Protein AF-A0A179FFZ7-F1 (afdb_monomer_lite)

Sequence (151 aa):
MPLPLPRPHRLSSNKPQSLEREDLRVFVRLDAEAPARNHGNYAIRTHMAAKVGIDLQQIPAAFPVISGWTIRTADAATRDLIVERQAEWAADLGAKSVEVSKKWYTYVVSNCPPRLTDLHGNEADYDAAVKHEIACQTRLTPVSIRPSRHD

Foldseek 3Di:
DDDDDDDPDPPPDPDPPDPPDFQQKKDFFADPPFPLLPDDFVVVLVLLCVQLVHDSVQFVTKDADPRGIITGGPDPVSSVSSQVSCVRRSVVRRTPDMDGDDDDDDDDDPPDDPWDADPVRHTDDPVVVVQVVCCVPPVDGDPDDDDDPDD

Organism: Purpureocillium lilacinum (NCBI:txid33203)

Secondary structure (DSSP, 8-state):
-PPPPPPPP---------------EEEEEE-TT-GGGGS-HHHHHHHHHHHHT--GGGS-EEEEETTEEEEE-SSHHHHHHHHHTHHHHTTTTTEEEEEE---------TT--SS-B-TTSPBP-HHHHHHHHHHHHHS---S--------

Structure (mmCIF, N/CA/C/O backbone):
data_AF-A0A179FFZ7-F1
#
_entry.id   AF-A0A179FFZ7-F1
#
loop_
_atom_site.group_PDB
_atom_site.id
_atom_site.type_symbol
_atom_site.label_atom_id
_atom_site.label_alt_id
_atom_site.label_comp_id
_atom_site.label_asym_id
_atom_site.label_entity_id
_atom_site.label_seq_id
_atom_site.pdbx_PDB_ins_code
_atom_site.Cartn_x
_atom_site.Cartn_y
_atom_site.Cartn_z
_atom_site.occupancy
_atom_site.B_iso_or_equiv
_atom_site.auth_seq_id
_atom_site.auth_comp_id
_atom_site.auth_asym_id
_atom_site.auth_atom_id
_atom_site.pdbx_PDB_model_num
ATOM 1 N N . MET A 1 1 ? 52.848 8.822 -24.664 1.00 43.81 1 MET A N 1
ATOM 2 C CA . MET A 1 1 ? 51.613 9.318 -24.021 1.00 43.81 1 MET A CA 1
ATOM 3 C C . MET A 1 1 ? 50.803 8.104 -23.577 1.00 43.81 1 MET A C 1
ATOM 5 O O . MET A 1 1 ? 50.298 7.421 -24.459 1.00 43.81 1 MET A O 1
ATOM 9 N N . PRO A 1 2 ? 50.751 7.742 -22.283 1.00 38.50 2 PRO A N 1
ATOM 10 C CA . PRO A 1 2 ? 49.914 6.635 -21.832 1.00 38.50 2 PRO A CA 1
ATOM 11 C C . PRO A 1 2 ? 48.466 7.103 -21.607 1.00 38.50 2 PRO A C 1
ATOM 13 O O . PRO A 1 2 ? 48.235 8.200 -21.100 1.00 38.50 2 PRO A O 1
ATOM 16 N N . LEU A 1 3 ? 47.502 6.275 -22.019 1.00 49.50 3 LEU A N 1
ATOM 17 C CA . LEU A 1 3 ? 46.059 6.478 -21.838 1.00 49.50 3 LEU A CA 1
ATOM 18 C C . LEU A 1 3 ? 45.677 6.475 -20.342 1.00 49.50 3 LEU A C 1
ATOM 20 O O . LEU A 1 3 ? 46.261 5.703 -19.576 1.00 49.50 3 LEU A O 1
ATOM 24 N N . PRO A 1 4 ? 44.694 7.284 -19.901 1.00 42.78 4 PRO A N 1
ATOM 25 C CA . PRO A 1 4 ? 44.251 7.278 -18.512 1.00 42.78 4 PRO A CA 1
ATOM 26 C C . PRO A 1 4 ? 43.433 6.014 -18.203 1.00 42.78 4 PRO A C 1
ATOM 28 O O . PRO A 1 4 ? 42.529 5.642 -18.948 1.00 42.78 4 PRO A O 1
ATOM 31 N N . LEU A 1 5 ? 43.747 5.363 -17.080 1.00 47.06 5 LEU A N 1
ATOM 32 C CA . LEU A 1 5 ? 43.017 4.199 -16.569 1.00 47.06 5 LEU A CA 1
ATOM 33 C C . LEU A 1 5 ? 41.581 4.579 -16.145 1.00 47.06 5 LEU A C 1
ATOM 35 O O . LEU A 1 5 ? 41.369 5.675 -15.611 1.00 47.06 5 LEU A O 1
ATOM 39 N N . PRO A 1 6 ? 40.590 3.683 -16.320 1.00 45.47 6 PRO A N 1
ATOM 40 C CA . PRO A 1 6 ? 39.221 3.930 -15.883 1.00 45.47 6 PRO A CA 1
ATOM 41 C C . PRO A 1 6 ? 39.140 4.006 -14.352 1.00 45.47 6 PRO A C 1
ATOM 43 O O . PRO A 1 6 ? 39.725 3.200 -13.628 1.00 45.47 6 PRO A O 1
ATOM 46 N N . ARG A 1 7 ? 38.397 5.000 -13.849 1.00 42.41 7 ARG A N 1
ATOM 47 C CA . ARG A 1 7 ? 38.192 5.211 -12.410 1.00 42.41 7 ARG A CA 1
ATOM 48 C C . ARG A 1 7 ? 37.381 4.045 -11.829 1.00 42.41 7 ARG A C 1
ATOM 50 O O . ARG A 1 7 ? 36.308 3.755 -12.369 1.00 42.41 7 ARG A O 1
ATOM 57 N N . PRO A 1 8 ? 37.813 3.420 -10.719 1.00 42.97 8 PRO A N 1
ATOM 58 C CA . PRO A 1 8 ? 37.010 2.399 -10.065 1.00 42.97 8 PRO A CA 1
ATOM 59 C C . PRO A 1 8 ? 35.692 3.031 -9.618 1.00 42.97 8 PRO A C 1
ATOM 61 O O . PRO A 1 8 ? 35.670 4.035 -8.900 1.00 42.97 8 PRO A O 1
ATOM 64 N N . HIS A 1 9 ? 34.585 2.468 -10.097 1.00 48.88 9 HIS A N 1
ATOM 65 C CA . HIS A 1 9 ? 33.256 2.856 -9.656 1.00 48.88 9 HIS A CA 1
ATOM 66 C C . HIS A 1 9 ? 33.162 2.608 -8.153 1.00 48.88 9 HIS A C 1
ATOM 68 O O . HIS A 1 9 ? 33.328 1.488 -7.670 1.00 48.88 9 HIS A O 1
ATOM 74 N N . ARG A 1 10 ? 32.940 3.689 -7.406 1.00 39.47 10 ARG A N 1
ATOM 75 C CA . ARG A 1 10 ? 32.710 3.658 -5.967 1.00 39.47 10 ARG A CA 1
ATOM 76 C C . ARG A 1 10 ? 31.400 2.906 -5.734 1.00 39.47 10 ARG A C 1
ATOM 78 O O . ARG A 1 10 ? 30.335 3.505 -5.825 1.00 39.47 10 ARG A O 1
ATOM 85 N N . LEU A 1 11 ? 31.486 1.602 -5.466 1.00 50.12 11 LEU A N 1
ATOM 86 C CA . LEU A 1 11 ? 30.379 0.804 -4.944 1.00 50.12 11 LEU A CA 1
ATOM 87 C C . LEU A 1 11 ? 29.810 1.548 -3.733 1.00 50.12 11 LEU A C 1
ATOM 89 O O . LEU A 1 11 ? 30.491 1.735 -2.721 1.00 50.12 11 LEU A O 1
ATOM 93 N N . SER A 1 12 ? 28.592 2.059 -3.870 1.00 48.47 12 SER A N 1
ATOM 94 C CA . SER A 1 12 ? 27.880 2.773 -2.819 1.00 48.47 12 SER A CA 1
ATOM 95 C C . SER A 1 12 ? 27.631 1.803 -1.665 1.00 48.47 12 SER A C 1
ATOM 97 O O . SER A 1 12 ? 26.742 0.965 -1.727 1.00 48.47 12 SER A O 1
ATOM 99 N N . SER A 1 13 ? 28.492 1.907 -0.651 1.00 44.03 13 SER A N 1
ATOM 100 C CA . SER A 1 13 ? 28.411 1.380 0.714 1.00 44.03 13 SER A CA 1
ATOM 101 C C . SER A 1 13 ? 27.399 0.255 0.964 1.00 44.03 13 SER A C 1
ATOM 103 O O . SER A 1 13 ? 26.212 0.507 1.185 1.00 44.03 13 SER A O 1
ATOM 105 N N . ASN A 1 14 ? 27.910 -0.967 1.104 1.00 49.47 14 ASN A N 1
ATOM 106 C CA . ASN A 1 14 ? 27.248 -2.004 1.884 1.00 49.47 14 ASN A CA 1
ATOM 107 C C . ASN A 1 14 ? 27.261 -1.552 3.360 1.00 49.47 14 ASN A C 1
ATOM 109 O O . ASN A 1 14 ? 28.245 -1.755 4.071 1.00 49.47 14 ASN A O 1
ATOM 113 N N . LYS A 1 15 ? 26.232 -0.817 3.806 1.00 40.53 15 LYS A N 1
ATOM 114 C CA . LYS A 1 15 ? 26.058 -0.533 5.237 1.00 40.53 15 LYS A CA 1
ATOM 115 C C . LYS A 1 15 ? 25.737 -1.858 5.935 1.00 40.53 15 LYS A C 1
ATOM 117 O O . LYS A 1 15 ? 24.904 -2.598 5.411 1.00 40.53 15 LYS A O 1
ATOM 122 N N . PRO A 1 16 ? 26.350 -2.157 7.095 1.00 42.16 16 PRO A N 1
ATOM 123 C CA . PRO A 1 16 ? 26.023 -3.359 7.849 1.00 42.16 16 PRO A CA 1
ATOM 124 C C . PRO A 1 16 ? 24.518 -3.375 8.119 1.00 42.16 16 PRO A C 1
ATOM 126 O O . PRO A 1 16 ? 23.964 -2.380 8.595 1.00 42.16 16 PRO A O 1
ATOM 129 N N . GLN A 1 17 ? 23.865 -4.480 7.749 1.00 47.81 17 GLN A N 1
ATOM 130 C CA . GLN A 1 17 ? 22.453 -4.735 8.007 1.00 47.81 17 GLN A CA 1
ATOM 131 C C . GLN A 1 17 ? 22.237 -4.670 9.520 1.00 47.81 17 GLN A C 1
ATOM 133 O O . GLN A 1 17 ? 22.477 -5.635 10.242 1.00 47.81 17 GLN A O 1
ATOM 138 N N . SER A 1 18 ? 21.819 -3.510 10.027 1.00 46.16 18 SER A N 1
ATOM 139 C CA . SER A 1 18 ? 21.218 -3.437 11.353 1.00 46.16 18 SER A CA 1
ATOM 140 C C . SER A 1 18 ? 20.062 -4.429 11.344 1.00 46.16 18 SER A C 1
ATOM 142 O O . SER A 1 18 ? 19.260 -4.320 10.413 1.00 46.16 18 SER A O 1
ATOM 144 N N . LEU A 1 19 ? 20.017 -5.357 12.315 1.00 53.91 19 LEU A N 1
ATOM 145 C CA . LEU A 1 19 ? 18.903 -6.284 12.587 1.00 53.91 19 LEU A CA 1
ATOM 146 C C . LEU A 1 19 ? 17.632 -5.767 11.923 1.00 53.91 19 LEU A C 1
ATOM 148 O O . LEU A 1 19 ? 17.135 -4.719 12.346 1.00 53.91 19 LEU A O 1
ATOM 152 N N . GLU A 1 20 ? 17.234 -6.398 10.815 1.00 61.81 20 GLU A N 1
ATOM 153 C CA . GLU A 1 20 ? 16.216 -5.872 9.908 1.00 61.81 20 GLU A CA 1
ATOM 154 C C . GLU A 1 20 ? 14.898 -5.768 10.673 1.00 61.81 20 GLU A C 1
ATOM 156 O O . GLU A 1 20 ? 14.123 -6.714 10.739 1.00 61.81 20 GLU A O 1
ATOM 161 N N . ARG A 1 21 ? 14.670 -4.627 11.335 1.00 66.00 21 ARG A N 1
ATOM 162 C CA . ARG A 1 21 ? 13.409 -4.357 12.014 1.00 66.00 21 ARG A CA 1
ATOM 163 C C . ARG A 1 21 ? 12.357 -4.349 10.927 1.00 66.00 21 ARG A C 1
ATOM 165 O O . ARG A 1 21 ? 12.379 -3.472 10.061 1.00 66.00 21 ARG A O 1
ATOM 172 N N . GLU A 1 22 ? 11.488 -5.348 10.969 1.00 76.69 22 GLU A N 1
ATOM 173 C CA . GLU A 1 22 ? 10.360 -5.433 10.064 1.00 76.69 22 GLU A CA 1
ATOM 174 C C . GLU A 1 22 ? 9.562 -4.136 10.124 1.00 76.69 22 GLU A C 1
ATOM 176 O O . GLU A 1 22 ? 9.337 -3.551 11.190 1.00 76.69 22 GLU A O 1
ATOM 181 N N . ASP A 1 23 ? 9.160 -3.658 8.953 1.00 84.19 23 ASP A N 1
ATOM 182 C CA . ASP A 1 23 ? 8.319 -2.483 8.881 1.00 84.19 23 ASP A CA 1
ATOM 183 C C . ASP A 1 23 ? 6.868 -2.890 9.165 1.00 84.19 23 ASP A C 1
ATOM 185 O O . ASP A 1 23 ? 6.211 -3.576 8.379 1.00 84.19 23 ASP A O 1
ATOM 189 N N . LEU A 1 24 ? 6.380 -2.470 10.331 1.00 90.94 24 LEU A N 1
ATOM 190 C CA . LEU A 1 24 ? 5.054 -2.793 10.862 1.00 90.94 24 LEU A CA 1
ATOM 191 C C . LEU A 1 24 ? 3.965 -1.820 10.383 1.00 90.94 24 LEU A C 1
ATOM 193 O O . LEU A 1 24 ? 2.907 -1.682 11.008 1.00 90.94 24 LEU A O 1
ATOM 197 N N . ARG A 1 25 ? 4.242 -1.082 9.305 1.00 91.88 25 ARG A N 1
ATOM 198 C CA . ARG A 1 25 ? 3.320 -0.099 8.739 1.00 91.88 25 ARG A CA 1
ATOM 199 C C . ARG A 1 25 ? 2.410 -0.711 7.680 1.00 91.88 25 ARG A C 1
ATOM 201 O O . ARG A 1 25 ? 2.865 -1.401 6.766 1.00 91.88 25 ARG A O 1
ATOM 208 N N . VAL A 1 26 ? 1.132 -0.366 7.787 1.00 91.94 26 VAL A N 1
ATOM 209 C CA . VAL A 1 26 ? 0.087 -0.603 6.792 1.00 91.94 26 VAL A CA 1
ATOM 210 C C . VAL A 1 26 ? -0.303 0.742 6.185 1.00 91.94 26 VAL A C 1
ATOM 212 O O . VAL A 1 26 ? -0.578 1.703 6.903 1.00 91.94 26 VAL A O 1
ATOM 215 N N . PHE A 1 27 ? -0.315 0.829 4.864 1.00 92.56 27 PHE A N 1
ATOM 216 C CA . PHE A 1 27 ? -0.704 2.018 4.119 1.00 92.56 27 PHE A CA 1
ATOM 217 C C . PHE A 1 27 ? -2.116 1.848 3.584 1.00 92.56 27 PHE A C 1
ATOM 219 O O . PHE A 1 27 ? -2.390 0.925 2.826 1.00 92.56 27 PHE A O 1
ATOM 226 N N . VAL A 1 28 ? -2.998 2.770 3.941 1.00 92.88 28 VAL A N 1
ATOM 227 C CA . VAL A 1 28 ? -4.371 2.831 3.444 1.00 92.88 28 VAL A CA 1
ATOM 228 C C . VAL A 1 28 ? -4.436 3.949 2.428 1.00 92.88 28 VAL A C 1
ATOM 230 O O . VAL A 1 28 ? -4.281 5.125 2.769 1.00 92.88 28 VAL A O 1
ATOM 233 N N . ARG A 1 29 ? -4.626 3.592 1.161 1.00 93.56 29 ARG A N 1
ATOM 234 C CA . ARG A 1 29 ? -4.782 4.561 0.082 1.00 93.56 29 ARG A CA 1
ATOM 235 C C . ARG A 1 29 ? -6.226 5.017 0.045 1.00 93.56 29 ARG A C 1
ATOM 237 O O . ARG A 1 29 ? -7.117 4.207 -0.173 1.00 93.56 29 ARG A O 1
ATOM 244 N N . LEU A 1 30 ? -6.443 6.306 0.250 1.00 92.06 30 LEU A N 1
ATOM 245 C CA . LEU A 1 30 ? -7.759 6.925 0.202 1.00 92.06 30 LEU A CA 1
ATOM 246 C C . LEU A 1 30 ? -7.914 7.745 -1.074 1.00 92.06 30 LEU A C 1
ATOM 248 O O . LEU A 1 30 ? -6.971 8.428 -1.493 1.00 92.06 30 LEU A O 1
ATOM 252 N N . ASP A 1 31 ? -9.121 7.745 -1.633 1.00 86.31 31 ASP A N 1
ATOM 253 C CA . ASP A 1 31 ? -9.495 8.700 -2.678 1.00 86.31 31 ASP A CA 1
ATOM 254 C C . ASP A 1 31 ? -9.464 10.148 -2.147 1.00 86.31 31 ASP A C 1
ATOM 256 O O . ASP A 1 31 ? -9.471 10.358 -0.932 1.00 86.31 31 ASP A O 1
ATOM 260 N N . ALA A 1 32 ? -9.373 11.146 -3.029 1.00 82.19 32 ALA A N 1
ATOM 261 C CA . ALA A 1 32 ? -9.288 12.559 -2.649 1.00 82.19 32 ALA A CA 1
ATOM 262 C C . ALA A 1 32 ? -10.517 13.014 -1.846 1.00 82.19 32 ALA A C 1
ATOM 264 O O . ALA A 1 32 ? -10.364 13.752 -0.875 1.00 82.19 32 ALA A O 1
ATOM 265 N N . GLU A 1 33 ? -11.690 12.480 -2.183 1.00 84.50 33 GLU A N 1
ATOM 266 C CA . GLU A 1 33 ? -12.970 12.827 -1.554 1.00 84.50 33 GLU A CA 1
ATOM 267 C C . GLU A 1 33 ? -13.345 11.903 -0.380 1.00 84.50 33 GLU A C 1
ATOM 269 O O . GLU A 1 33 ? -14.452 11.972 0.155 1.00 84.50 33 GLU A O 1
ATOM 274 N N . ALA A 1 34 ? -12.444 11.007 0.041 1.00 86.31 34 ALA A N 1
ATOM 275 C CA . ALA A 1 34 ? -12.744 10.048 1.099 1.00 86.31 34 ALA A CA 1
ATOM 276 C C . ALA A 1 34 ? -12.968 10.752 2.459 1.00 86.31 34 ALA A C 1
ATOM 278 O O . ALA A 1 34 ? -12.063 11.452 2.936 1.00 86.31 34 ALA A O 1
ATOM 279 N N . PRO A 1 35 ? -14.099 10.500 3.157 1.00 82.19 35 PRO A N 1
ATOM 280 C CA . PRO A 1 35 ? -14.411 11.130 4.446 1.00 82.19 35 PRO A CA 1
ATOM 281 C C . PRO A 1 35 ? -13.323 10.922 5.505 1.00 82.19 35 PRO A C 1
ATOM 283 O O . PRO A 1 35 ? -13.040 11.812 6.310 1.00 82.19 35 PRO A O 1
ATOM 286 N N . ALA A 1 36 ? -12.647 9.770 5.451 1.00 86.44 36 ALA A N 1
ATOM 287 C CA . ALA A 1 36 ? -11.595 9.409 6.388 1.00 86.44 36 ALA A CA 1
ATOM 288 C C . ALA A 1 36 ? -10.369 10.326 6.357 1.00 86.44 36 ALA A C 1
ATOM 290 O O . ALA A 1 36 ? -9.595 10.321 7.314 1.00 86.44 36 ALA A O 1
ATOM 291 N N . ARG A 1 37 ? -10.193 11.161 5.325 1.00 87.44 37 ARG A N 1
ATOM 292 C CA . ARG A 1 37 ? -9.128 12.178 5.295 1.00 87.44 37 ARG A CA 1
ATOM 293 C C . ARG A 1 37 ? -9.293 13.254 6.368 1.00 87.44 37 ARG A C 1
ATOM 295 O O . ARG A 1 37 ? -8.290 13.779 6.838 1.00 87.44 37 ARG A O 1
ATOM 302 N N . ASN A 1 38 ? -10.529 13.542 6.773 1.00 87.38 38 ASN A N 1
ATOM 303 C CA . ASN A 1 38 ? -10.844 14.575 7.764 1.00 87.38 38 ASN A CA 1
ATOM 304 C C . ASN A 1 38 ? -10.976 14.021 9.193 1.00 87.38 38 ASN A C 1
ATOM 306 O O . ASN A 1 38 ? -11.252 14.773 10.128 1.00 87.38 38 ASN A O 1
ATOM 310 N N . HIS A 1 39 ? -10.810 12.710 9.389 1.00 88.50 39 HIS A N 1
ATOM 311 C CA . HIS A 1 39 ? -10.902 12.098 10.711 1.00 88.50 39 HIS A CA 1
ATOM 312 C C . HIS A 1 39 ? -9.622 12.287 11.530 1.00 88.50 39 HIS A C 1
ATOM 314 O O . HIS A 1 39 ? -8.516 12.386 11.008 1.00 88.50 39 HIS A O 1
ATOM 320 N N . GLY A 1 40 ? -9.774 12.309 12.854 1.00 89.75 40 GLY A N 1
ATOM 321 C CA . GLY A 1 40 ? -8.638 12.325 13.770 1.00 89.75 40 GLY A CA 1
ATOM 322 C C . GLY A 1 40 ? -7.991 10.946 13.914 1.00 89.75 40 GLY A C 1
ATOM 323 O O . GLY A 1 40 ? -8.654 9.916 13.785 1.00 89.75 40 GLY A O 1
ATOM 324 N N . ASN A 1 41 ? -6.708 10.921 14.286 1.00 90.75 41 ASN A N 1
ATOM 325 C CA . ASN A 1 41 ? -5.929 9.686 14.466 1.00 90.75 41 ASN A CA 1
ATOM 326 C C . ASN A 1 41 ? -6.625 8.672 15.390 1.00 90.75 41 ASN A C 1
ATOM 328 O O . ASN A 1 41 ? -6.594 7.471 15.134 1.00 90.75 41 ASN A O 1
ATOM 332 N N . TYR A 1 42 ? -7.254 9.148 16.469 1.00 90.94 42 TYR A N 1
ATOM 333 C CA . TYR A 1 42 ? -7.969 8.291 17.415 1.00 90.94 42 TYR A CA 1
ATOM 334 C C . TYR A 1 42 ? -9.185 7.607 16.777 1.00 90.94 42 TYR A C 1
ATOM 336 O O . TYR A 1 42 ? -9.380 6.415 16.983 1.00 90.94 42 TYR A O 1
ATOM 344 N N . ALA A 1 43 ? -9.957 8.322 15.951 1.00 91.75 43 ALA A N 1
ATOM 345 C CA . ALA A 1 43 ? -11.131 7.763 15.283 1.00 91.75 43 ALA A CA 1
ATOM 346 C C . ALA A 1 43 ? -10.745 6.633 14.318 1.00 91.75 43 ALA A C 1
ATOM 348 O O . ALA A 1 43 ? -11.364 5.573 14.347 1.00 91.75 43 ALA A O 1
ATOM 349 N N . ILE A 1 44 ? -9.674 6.822 13.537 1.00 92.31 44 ILE A N 1
ATOM 350 C CA . ILE A 1 44 ? -9.150 5.788 12.631 1.00 92.31 44 ILE A CA 1
ATOM 351 C C . ILE A 1 44 ? -8.711 4.549 13.416 1.00 92.31 44 ILE A C 1
ATOM 353 O O . ILE A 1 44 ? -9.133 3.439 13.104 1.00 92.31 44 ILE A O 1
ATOM 357 N N . ARG A 1 45 ? -7.907 4.730 14.473 1.00 93.75 45 ARG A N 1
ATOM 358 C CA . ARG A 1 45 ? -7.409 3.613 15.291 1.00 93.75 45 ARG A CA 1
ATOM 359 C C . ARG A 1 45 ? -8.546 2.832 15.948 1.00 93.75 45 ARG A C 1
ATOM 361 O O . ARG A 1 45 ? -8.557 1.610 15.865 1.00 93.75 45 ARG A O 1
ATOM 368 N N . THR A 1 46 ? -9.503 3.523 16.567 1.00 93.38 46 THR A N 1
ATOM 369 C CA . THR A 1 46 ? -10.630 2.886 17.261 1.00 93.38 46 THR A CA 1
ATOM 370 C C . THR A 1 46 ? -11.567 2.178 16.288 1.00 93.38 46 THR A C 1
ATOM 372 O O . THR A 1 46 ? -11.987 1.058 16.565 1.00 93.38 46 THR A O 1
ATOM 375 N N . HIS A 1 47 ? -11.852 2.777 15.126 1.00 91.25 47 HIS A N 1
ATOM 376 C CA . HIS A 1 47 ? -12.662 2.138 14.089 1.00 91.25 47 HIS A CA 1
ATOM 377 C C . HIS A 1 47 ? -12.015 0.837 13.592 1.00 91.25 47 HIS A C 1
ATOM 379 O O . HIS A 1 47 ? -12.672 -0.202 13.536 1.00 91.25 47 HIS A O 1
ATOM 385 N N . MET A 1 48 ? -10.712 0.869 13.301 1.00 90.25 48 MET A N 1
ATOM 386 C CA . MET A 1 48 ? -9.981 -0.316 12.855 1.00 90.25 48 MET A CA 1
ATOM 387 C C . MET A 1 48 ? -9.886 -1.393 13.931 1.00 90.25 48 MET A C 1
ATOM 389 O O . MET A 1 48 ? -10.136 -2.558 13.637 1.00 90.25 48 MET A O 1
ATOM 393 N N . ALA A 1 49 ? -9.570 -1.015 15.171 1.00 92.00 49 ALA A N 1
ATOM 394 C CA . ALA A 1 49 ? -9.513 -1.945 16.293 1.00 92.00 49 ALA A CA 1
ATOM 395 C C . ALA A 1 49 ? -10.858 -2.670 16.485 1.00 92.00 49 ALA A C 1
ATOM 397 O O . ALA A 1 49 ? -10.895 -3.896 16.572 1.00 92.00 49 ALA A O 1
ATOM 398 N N . ALA A 1 50 ? -11.971 -1.927 16.432 1.00 92.75 50 ALA A N 1
ATOM 399 C CA . ALA A 1 50 ? -13.315 -2.484 16.555 1.00 92.75 50 ALA A CA 1
ATOM 400 C C . ALA A 1 50 ? -13.679 -3.437 15.405 1.00 92.75 50 ALA A C 1
ATOM 402 O O . ALA A 1 50 ? -14.235 -4.505 15.649 1.00 92.75 50 ALA A O 1
ATOM 403 N N . LYS A 1 51 ? -13.356 -3.078 14.157 1.00 92.00 51 LYS A N 1
ATOM 404 C CA . LYS A 1 51 ? -13.679 -3.898 12.978 1.00 92.00 51 LYS A CA 1
ATOM 405 C C . LYS A 1 51 ? -12.824 -5.155 12.867 1.00 92.00 51 LYS A C 1
ATOM 407 O O . LYS A 1 51 ? -13.339 -6.230 12.582 1.00 92.00 51 LYS A O 1
ATOM 412 N N . VAL A 1 52 ? -11.524 -5.030 13.119 1.00 89.69 52 VAL A N 1
ATOM 413 C CA . VAL A 1 52 ? -10.573 -6.149 13.058 1.00 89.69 52 VAL A CA 1
ATOM 414 C C . VAL A 1 52 ? -10.662 -7.020 14.322 1.00 89.69 52 VAL A C 1
ATOM 416 O O . VAL A 1 52 ? -10.179 -8.150 14.319 1.00 89.69 52 VAL A O 1
ATOM 419 N N . GLY A 1 53 ? -11.328 -6.550 15.382 1.00 91.06 53 GLY A N 1
ATOM 420 C CA . GLY A 1 53 ? -11.508 -7.292 16.632 1.00 91.06 53 GLY A CA 1
ATOM 421 C C . GLY A 1 53 ? -10.225 -7.394 17.458 1.00 91.06 53 GLY A C 1
ATOM 422 O O . GLY A 1 53 ? -9.991 -8.412 18.102 1.00 91.06 53 GLY A O 1
ATOM 423 N N . ILE A 1 54 ? -9.384 -6.359 17.411 1.00 92.25 54 ILE A N 1
ATOM 424 C CA . ILE A 1 54 ? -8.106 -6.284 18.131 1.00 92.25 54 ILE A CA 1
ATOM 425 C C . ILE A 1 54 ? -8.133 -5.165 19.165 1.00 92.25 54 ILE A C 1
ATOM 427 O O . ILE A 1 54 ? -8.906 -4.214 19.053 1.00 92.25 54 ILE A O 1
ATOM 431 N N . ASP A 1 55 ? -7.262 -5.259 20.167 1.00 92.81 55 ASP A N 1
ATOM 432 C CA . ASP A 1 55 ? -7.137 -4.197 21.159 1.00 92.81 55 ASP A CA 1
ATOM 433 C C . ASP A 1 55 ? -6.497 -2.932 20.563 1.00 92.81 55 ASP A C 1
ATOM 435 O O . ASP A 1 55 ? -5.626 -2.990 19.691 1.00 92.81 55 ASP A O 1
ATOM 439 N N . LEU A 1 56 ? -6.891 -1.763 21.071 1.00 91.81 56 LEU A N 1
ATOM 440 C CA . LEU A 1 56 ? -6.388 -0.474 20.593 1.00 91.81 56 LEU A CA 1
ATOM 441 C C . LEU A 1 56 ? -4.867 -0.324 20.789 1.00 91.81 56 LEU A C 1
ATOM 443 O O . LEU A 1 56 ? -4.226 0.430 20.047 1.00 91.81 56 LEU A O 1
ATOM 447 N N . GLN A 1 57 ? -4.268 -1.037 21.753 1.00 92.00 57 GLN A N 1
ATOM 448 C CA . GLN A 1 57 ? -2.813 -1.060 21.944 1.00 92.00 57 GLN A CA 1
ATOM 449 C C . GLN A 1 57 ? -2.076 -1.720 20.772 1.00 92.00 57 GLN A C 1
ATOM 451 O O . GLN A 1 57 ? -0.938 -1.345 20.490 1.00 92.00 57 GLN A O 1
ATOM 456 N N . GLN A 1 58 ? -2.737 -2.628 20.043 1.00 91.19 58 GLN A N 1
ATOM 457 C CA . GLN A 1 58 ? -2.178 -3.302 18.865 1.00 91.19 58 GLN A CA 1
ATOM 458 C C . GLN A 1 58 ? -2.029 -2.361 17.663 1.00 91.19 58 GLN A C 1
ATOM 460 O O . GLN A 1 58 ? -1.247 -2.622 16.746 1.00 91.19 58 GLN A O 1
ATOM 465 N N . ILE A 1 59 ? -2.699 -1.205 17.701 1.00 92.88 59 ILE A N 1
ATOM 466 C CA . ILE A 1 59 ? -2.505 -0.103 16.758 1.00 92.88 59 ILE A CA 1
ATOM 467 C C . ILE A 1 59 ? -1.944 1.108 17.517 1.00 92.88 59 ILE A C 1
ATOM 469 O O . ILE A 1 59 ? -2.707 2.016 17.858 1.00 92.88 59 ILE A O 1
ATOM 473 N N . PRO A 1 60 ? -0.628 1.186 17.800 1.00 91.25 60 PRO A N 1
ATOM 474 C CA . PRO A 1 60 ? -0.057 2.285 18.579 1.00 91.25 60 PRO A CA 1
ATOM 475 C C . PRO A 1 60 ? -0.268 3.669 17.961 1.00 91.25 60 PRO A C 1
ATOM 477 O O . PRO A 1 60 ? -0.420 4.654 18.684 1.00 91.25 60 PRO A O 1
ATOM 480 N N . ALA A 1 61 ? -0.263 3.768 16.629 1.00 91.56 61 ALA A N 1
ATOM 481 C CA . ALA A 1 61 ? -0.359 5.054 15.951 1.00 91.56 61 ALA A CA 1
ATOM 482 C C . ALA A 1 61 ? -0.980 4.946 14.557 1.00 91.56 61 ALA A C 1
ATOM 484 O O . ALA A 1 61 ? -0.802 3.955 13.855 1.00 91.56 61 ALA A O 1
ATOM 485 N N . ALA A 1 62 ? -1.649 6.016 14.139 1.00 93.19 62 ALA A N 1
ATOM 486 C CA . ALA A 1 62 ? -2.083 6.240 12.768 1.00 93.19 62 ALA A CA 1
ATOM 487 C C . ALA A 1 62 ? -1.756 7.689 12.396 1.00 93.19 62 ALA A C 1
ATOM 489 O O . ALA A 1 62 ? -1.938 8.588 13.219 1.00 93.19 62 ALA A O 1
ATOM 490 N N . PHE A 1 63 ? -1.253 7.900 11.184 1.00 92.31 63 PHE A N 1
ATOM 491 C CA . PHE A 1 63 ? -0.813 9.197 10.686 1.00 92.31 63 PHE A CA 1
ATOM 492 C C . PHE A 1 63 ? -1.448 9.481 9.324 1.00 92.31 63 PHE A C 1
ATOM 494 O O . PHE A 1 63 ? -1.399 8.606 8.451 1.00 92.31 63 PHE A O 1
ATOM 501 N N . PRO A 1 64 ? -1.995 10.684 9.103 1.00 92.25 64 PRO A N 1
ATOM 502 C CA . PRO A 1 64 ? -2.448 11.084 7.782 1.00 92.25 64 PRO A CA 1
ATOM 503 C C . PRO A 1 64 ? -1.241 11.303 6.859 1.00 92.25 64 PRO A C 1
ATOM 505 O O . PRO A 1 64 ? -0.199 11.817 7.268 1.00 92.25 64 PRO A O 1
ATOM 508 N N . VAL A 1 65 ? -1.383 10.910 5.597 1.00 91.19 65 VAL A N 1
ATOM 509 C CA . VAL A 1 65 ? -0.409 11.127 4.519 1.00 91.19 65 VAL A CA 1
ATOM 510 C C . VAL A 1 65 ? -1.137 11.593 3.259 1.00 91.19 65 VAL A C 1
ATOM 512 O O . VAL A 1 65 ? -2.342 11.407 3.123 1.00 91.19 65 VAL A O 1
ATOM 515 N N . ILE A 1 66 ? -0.416 12.164 2.290 1.00 89.12 66 ILE A N 1
ATOM 516 C CA . ILE A 1 66 ? -1.020 12.707 1.054 1.00 89.12 66 ILE A CA 1
ATOM 517 C C . ILE A 1 66 ? -1.918 11.672 0.352 1.00 89.12 66 ILE A C 1
ATOM 519 O O . ILE A 1 66 ? -3.002 11.996 -0.134 1.00 89.12 66 ILE A O 1
ATOM 523 N N . SER A 1 67 ? -1.501 10.406 0.343 1.00 88.06 67 SER A N 1
ATOM 524 C CA . SER A 1 67 ? -2.248 9.319 -0.288 1.00 88.06 67 SER A CA 1
ATOM 525 C C . SER A 1 67 ? -3.351 8.698 0.577 1.00 88.06 67 SER A C 1
ATOM 527 O O . SER A 1 67 ? -3.968 7.750 0.114 1.00 88.06 67 SER A O 1
ATOM 529 N N . GLY A 1 68 ? -3.566 9.136 1.821 1.00 92.62 68 GLY A N 1
ATOM 530 C CA . GLY A 1 68 ? -4.515 8.520 2.754 1.00 92.62 68 GLY A CA 1
ATOM 531 C C . GLY A 1 68 ? -3.961 8.412 4.173 1.00 92.62 68 GLY A C 1
ATOM 532 O O . GLY A 1 68 ? -3.641 9.425 4.785 1.00 92.62 68 GLY A O 1
ATOM 533 N N . TRP A 1 69 ? -3.822 7.194 4.698 1.00 93.56 69 TRP A N 1
ATOM 534 C CA . TRP A 1 69 ? -3.341 6.947 6.061 1.00 93.56 69 TRP A CA 1
ATOM 535 C C . TRP A 1 69 ? -2.181 5.962 6.111 1.00 93.56 69 TRP A C 1
ATOM 537 O O . TRP A 1 69 ? -2.075 5.041 5.308 1.00 93.56 69 TRP A O 1
ATOM 547 N N . THR A 1 70 ? -1.312 6.151 7.096 1.00 94.31 70 THR A N 1
ATOM 548 C CA . THR A 1 70 ? -0.299 5.177 7.504 1.00 94.31 70 THR A CA 1
ATOM 549 C C . THR A 1 70 ? -0.619 4.711 8.911 1.00 94.31 70 THR A C 1
ATOM 551 O O . THR A 1 70 ? -0.664 5.517 9.837 1.00 94.31 70 THR A O 1
ATOM 554 N N . ILE A 1 71 ? -0.807 3.414 9.087 1.00 93.12 71 ILE A N 1
ATOM 555 C CA . ILE A 1 71 ? -1.127 2.788 10.364 1.00 93.12 71 ILE A CA 1
ATOM 556 C C . ILE A 1 71 ? 0.096 2.023 10.827 1.00 93.12 71 ILE A C 1
ATOM 558 O O . ILE A 1 71 ? 0.663 1.232 10.080 1.00 93.12 71 ILE A O 1
ATOM 562 N N . ARG A 1 72 ? 0.509 2.254 12.066 1.00 93.56 72 ARG A N 1
ATOM 563 C CA . ARG A 1 72 ? 1.560 1.491 12.721 1.00 93.56 72 ARG A CA 1
ATOM 564 C C . ARG A 1 72 ? 0.914 0.448 13.614 1.00 93.56 72 ARG A C 1
ATOM 566 O O . ARG A 1 72 ? 0.087 0.796 14.454 1.00 93.56 72 ARG A O 1
ATOM 573 N N . THR A 1 73 ? 1.348 -0.792 13.453 1.00 92.81 73 THR A N 1
ATOM 574 C CA . THR A 1 73 ? 0.950 -1.917 14.303 1.00 92.81 73 THR A CA 1
ATOM 575 C C . THR A 1 73 ? 2.016 -2.214 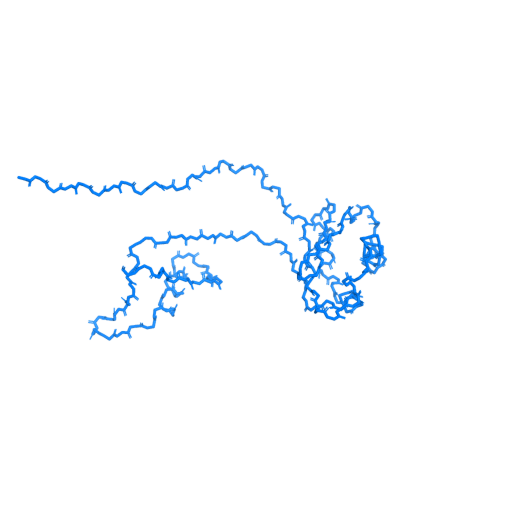15.354 1.00 92.81 73 THR A C 1
ATOM 577 O O . THR A 1 73 ? 3.161 -1.758 15.233 1.00 92.81 73 THR A O 1
ATOM 580 N N . ALA A 1 74 ? 1.619 -2.895 16.427 1.00 91.88 74 ALA A N 1
ATOM 581 C CA . ALA A 1 74 ? 2.522 -3.311 17.496 1.00 91.88 74 ALA A CA 1
ATOM 582 C C . ALA A 1 74 ? 3.445 -4.459 17.053 1.00 91.88 74 ALA A C 1
ATOM 584 O O . ALA A 1 74 ? 4.619 -4.477 17.425 1.00 91.88 74 ALA A O 1
ATOM 585 N N . ASP A 1 75 ? 2.931 -5.362 16.220 1.00 90.31 75 ASP A N 1
ATOM 586 C CA . ASP A 1 75 ? 3.590 -6.590 15.785 1.00 90.31 75 ASP A CA 1
ATOM 587 C C . ASP A 1 75 ? 3.173 -6.998 14.357 1.00 90.31 75 ASP A C 1
ATOM 589 O O . ASP A 1 75 ? 2.203 -6.487 13.788 1.00 90.31 75 ASP A O 1
ATOM 593 N N . ALA A 1 76 ? 3.929 -7.926 13.768 1.00 88.69 76 ALA A N 1
ATOM 594 C CA . ALA A 1 76 ? 3.699 -8.398 12.405 1.00 88.69 76 ALA A CA 1
ATOM 595 C C . ALA A 1 76 ? 2.405 -9.217 12.259 1.00 88.69 76 ALA A C 1
ATOM 597 O O . ALA A 1 76 ? 1.755 -9.117 11.223 1.00 88.69 76 ALA A O 1
ATOM 598 N N . ALA A 1 77 ? 1.984 -9.959 13.289 1.00 89.88 77 ALA A N 1
ATOM 599 C CA . ALA A 1 77 ? 0.749 -10.739 13.228 1.00 89.88 77 ALA A CA 1
ATOM 600 C C . ALA A 1 77 ? -0.478 -9.816 13.175 1.00 89.88 77 ALA A C 1
ATOM 602 O O . ALA A 1 77 ? -1.376 -10.029 12.364 1.00 89.88 77 ALA A O 1
ATOM 603 N N . THR A 1 78 ? -0.478 -8.728 13.949 1.00 91.00 78 THR A N 1
ATOM 604 C CA . THR A 1 78 ? -1.501 -7.679 13.879 1.00 91.00 78 THR A CA 1
ATOM 605 C C . THR A 1 78 ? -1.518 -7.006 12.507 1.00 91.00 78 THR A C 1
ATOM 607 O O . THR A 1 78 ? -2.589 -6.784 11.942 1.00 91.00 78 THR A O 1
ATOM 610 N N . ARG A 1 79 ? -0.347 -6.675 11.945 1.00 92.19 79 ARG A N 1
ATOM 611 C CA . ARG A 1 79 ? -0.236 -6.112 10.588 1.00 92.19 79 ARG A CA 1
ATOM 612 C C . ARG A 1 79 ? -0.896 -7.013 9.554 1.00 92.19 79 ARG A C 1
ATOM 614 O O . ARG A 1 79 ? -1.695 -6.531 8.753 1.00 92.19 79 ARG A O 1
ATOM 621 N N . ASP A 1 80 ? -0.555 -8.293 9.587 1.00 90.31 80 ASP A N 1
ATOM 622 C CA . ASP A 1 80 ? -1.017 -9.266 8.606 1.00 90.31 80 ASP A CA 1
ATOM 623 C C . ASP A 1 80 ? -2.518 -9.534 8.779 1.00 90.31 80 ASP A C 1
ATOM 625 O O . ASP A 1 80 ? -3.245 -9.535 7.789 1.00 90.31 80 ASP A O 1
ATOM 629 N N . LEU A 1 81 ? -3.016 -9.583 10.020 1.00 91.81 81 LEU A N 1
ATOM 630 C CA . LEU A 1 81 ? -4.447 -9.688 10.323 1.00 91.81 81 LEU A CA 1
ATOM 631 C C . LEU A 1 81 ? -5.252 -8.477 9.818 1.00 91.81 81 LEU A C 1
ATOM 633 O O . LEU A 1 81 ? -6.332 -8.639 9.250 1.00 91.81 81 LEU A O 1
ATOM 637 N N . ILE A 1 82 ? -4.738 -7.253 9.999 1.00 91.62 82 ILE A N 1
ATOM 638 C CA . ILE A 1 82 ? -5.384 -6.030 9.490 1.00 91.62 82 ILE A CA 1
ATOM 639 C C . ILE A 1 82 ? -5.519 -6.084 7.963 1.00 91.62 82 ILE A C 1
ATOM 641 O O . ILE A 1 82 ? -6.539 -5.655 7.419 1.00 91.62 82 ILE A O 1
ATOM 645 N N . VAL A 1 83 ? -4.497 -6.599 7.279 1.00 90.75 83 VAL A N 1
ATOM 646 C CA . VAL A 1 83 ? -4.450 -6.704 5.814 1.00 90.75 83 VAL A CA 1
ATOM 647 C C . VAL A 1 83 ? -5.342 -7.836 5.314 1.00 90.75 83 VAL A C 1
ATOM 649 O O . VAL A 1 83 ? -6.054 -7.652 4.331 1.00 90.75 83 VAL A O 1
ATOM 652 N N . GLU A 1 84 ? -5.358 -8.979 5.995 1.00 91.25 84 GLU A N 1
ATOM 653 C CA . GLU A 1 84 ? -6.239 -10.107 5.684 1.00 91.25 84 GLU A CA 1
ATOM 654 C C . GLU A 1 84 ? -7.713 -9.695 5.787 1.00 91.25 84 GLU A C 1
ATOM 656 O O . GLU A 1 84 ? -8.500 -9.927 4.869 1.00 91.25 84 GLU A O 1
ATOM 661 N N . ARG A 1 85 ? -8.069 -8.969 6.853 1.00 91.56 85 ARG A N 1
ATOM 662 C CA . ARG A 1 85 ? -9.431 -8.469 7.091 1.00 91.56 85 ARG A CA 1
ATOM 663 C C . ARG A 1 85 ? -9.723 -7.125 6.422 1.00 91.56 85 ARG A C 1
ATOM 665 O O . ARG A 1 85 ? -10.718 -6.485 6.757 1.00 91.56 85 ARG A O 1
ATOM 672 N N . GLN A 1 86 ? -8.901 -6.681 5.462 1.00 90.19 86 GLN A N 1
ATOM 673 C CA . GLN A 1 86 ? -9.090 -5.390 4.782 1.00 90.19 86 GLN A CA 1
ATOM 674 C C . GLN A 1 86 ? -10.495 -5.225 4.191 1.00 90.19 86 GLN A C 1
ATOM 676 O O . GLN A 1 86 ? -11.043 -4.130 4.222 1.00 90.19 86 GLN A O 1
ATOM 681 N N . ALA A 1 87 ? -11.115 -6.307 3.710 1.00 87.12 87 ALA A N 1
ATOM 682 C CA . ALA A 1 87 ? -12.447 -6.267 3.110 1.00 87.12 87 ALA A CA 1
ATOM 683 C C . ALA A 1 87 ? -13.544 -5.784 4.081 1.00 87.12 87 ALA A C 1
ATOM 685 O O . ALA A 1 87 ? -14.562 -5.265 3.636 1.00 87.12 87 ALA A O 1
ATOM 686 N N . GLU A 1 88 ? -13.336 -5.919 5.393 1.00 88.62 88 GLU A N 1
ATOM 687 C CA . GLU A 1 88 ? -14.344 -5.611 6.415 1.00 88.62 88 GLU A CA 1
ATOM 688 C C . GLU A 1 88 ? -14.344 -4.147 6.879 1.00 88.62 88 GLU A C 1
ATOM 690 O O . GLU A 1 88 ? -15.329 -3.679 7.456 1.00 88.62 88 GLU A O 1
ATOM 695 N N . TRP A 1 89 ? -13.240 -3.426 6.659 1.00 89.12 89 TRP A N 1
ATOM 696 C CA . TRP A 1 89 ? -13.051 -2.055 7.154 1.00 89.12 89 TRP A CA 1
ATOM 697 C C . TRP A 1 89 ? -12.559 -1.070 6.089 1.00 89.12 89 TRP A C 1
ATOM 699 O O . TRP A 1 89 ? -12.769 0.133 6.229 1.00 89.12 89 TRP A O 1
ATOM 709 N N . ALA A 1 90 ? -11.918 -1.536 5.013 1.00 89.44 90 ALA A N 1
ATOM 710 C CA . ALA A 1 90 ? -11.375 -0.657 3.978 1.00 89.44 90 ALA A CA 1
ATOM 711 C C . ALA A 1 90 ? -12.479 0.171 3.303 1.00 89.44 90 ALA A C 1
ATOM 713 O O . ALA A 1 90 ? -12.297 1.369 3.087 1.00 89.44 90 ALA A O 1
ATOM 714 N N . ALA A 1 91 ? -13.635 -0.441 3.026 1.00 87.12 91 ALA A N 1
ATOM 715 C CA . ALA A 1 91 ? -14.772 0.236 2.405 1.00 87.12 91 ALA A CA 1
ATOM 716 C C . ALA A 1 91 ? -15.340 1.359 3.290 1.00 87.12 91 ALA A C 1
ATOM 718 O O . ALA A 1 91 ? -15.619 2.445 2.785 1.00 87.12 91 ALA A O 1
ATOM 719 N N . ASP A 1 92 ? -15.425 1.139 4.605 1.00 87.06 92 ASP A N 1
ATOM 720 C CA . ASP A 1 92 ? -15.929 2.126 5.570 1.00 87.06 92 ASP A CA 1
ATOM 721 C 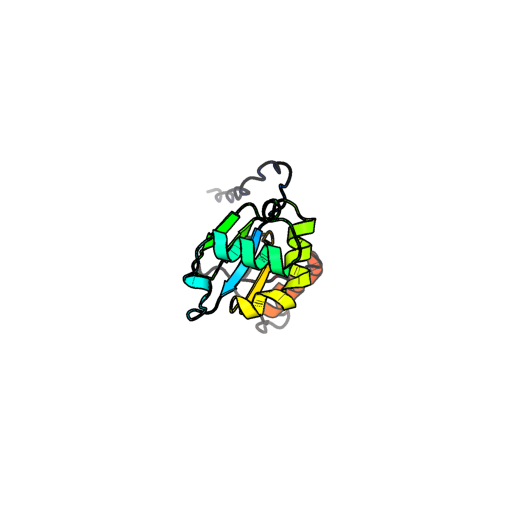C . ASP A 1 92 ? -15.048 3.382 5.628 1.00 87.06 92 ASP A C 1
ATOM 723 O O . ASP A 1 92 ? -15.540 4.493 5.822 1.00 87.06 92 ASP A O 1
ATOM 727 N N . LEU A 1 93 ? -13.737 3.219 5.420 1.00 85.69 93 LEU A N 1
ATOM 728 C CA . LEU A 1 93 ? -12.793 4.334 5.337 1.00 85.69 93 LEU A CA 1
ATOM 729 C C . LEU A 1 93 ? -12.729 4.972 3.937 1.00 85.69 93 LEU A C 1
ATOM 731 O O . LEU A 1 93 ? -12.043 5.979 3.767 1.00 85.69 93 LEU A O 1
ATOM 735 N N . GLY A 1 94 ? -13.409 4.415 2.930 1.00 86.38 94 GLY A N 1
ATOM 736 C CA . GLY A 1 94 ? -13.271 4.842 1.534 1.00 86.38 94 GLY A CA 1
ATOM 737 C C . GLY A 1 94 ? -11.890 4.523 0.952 1.00 86.38 94 GLY A C 1
ATOM 738 O O . GLY A 1 94 ? -11.346 5.290 0.151 1.00 86.38 94 GLY A O 1
ATOM 739 N N . ALA A 1 95 ? -11.281 3.425 1.401 1.00 88.06 95 ALA A N 1
ATOM 740 C CA . ALA A 1 95 ? -9.968 3.004 0.949 1.00 88.06 95 ALA A CA 1
ATOM 741 C C . ALA A 1 95 ? -10.028 2.311 -0.416 1.00 88.06 95 ALA A C 1
ATOM 743 O O . ALA A 1 95 ? -10.809 1.392 -0.646 1.00 88.06 95 ALA A O 1
ATOM 744 N N . LYS A 1 96 ? -9.145 2.746 -1.315 1.00 88.62 96 LYS A N 1
ATOM 745 C CA . LYS A 1 96 ? -8.957 2.206 -2.663 1.00 88.62 96 LYS A CA 1
ATOM 746 C C . LYS A 1 96 ? -8.030 0.993 -2.677 1.00 88.62 96 LYS A C 1
ATOM 748 O O . LYS A 1 96 ? -8.246 0.057 -3.439 1.00 88.62 96 LYS A O 1
ATOM 753 N N . SER A 1 97 ? -6.978 1.026 -1.866 1.00 87.44 97 SER A N 1
ATOM 754 C CA . SER A 1 97 ? -6.061 -0.098 -1.683 1.00 87.44 97 SER A CA 1
ATOM 755 C C . SE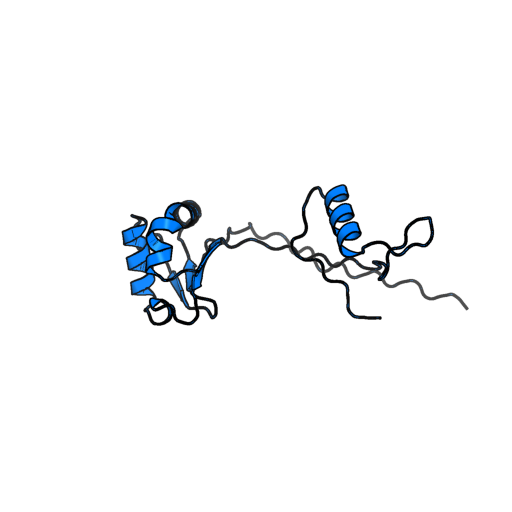R A 1 97 ? -5.454 -0.068 -0.288 1.00 87.44 97 SER A C 1
ATOM 757 O O . SER A 1 97 ? -5.276 1.001 0.304 1.00 87.44 97 SER A O 1
ATOM 759 N N . VAL A 1 98 ? -5.120 -1.247 0.230 1.00 90.12 98 VAL A N 1
ATOM 760 C CA . VAL A 1 98 ? -4.334 -1.396 1.453 1.00 90.12 98 VAL A CA 1
ATOM 761 C C . VAL A 1 98 ? -3.043 -2.117 1.092 1.00 90.12 98 VAL A C 1
ATOM 763 O O . VAL A 1 98 ? -3.044 -3.162 0.446 1.00 90.12 98 VAL A O 1
ATOM 766 N N . GLU A 1 99 ? -1.920 -1.515 1.457 1.00 90.00 99 GLU A N 1
ATOM 767 C CA . GLU A 1 99 ? -0.584 -1.982 1.106 1.00 90.00 99 GLU A CA 1
ATOM 768 C C . GLU A 1 99 ? 0.234 -2.195 2.375 1.00 90.00 99 GLU A C 1
ATOM 770 O O . GLU A 1 99 ? 0.265 -1.352 3.269 1.00 90.00 99 GLU A O 1
ATOM 775 N N . VAL A 1 100 ? 0.959 -3.306 2.436 1.00 89.69 100 VAL A N 1
ATOM 776 C CA . VAL A 1 100 ? 1.985 -3.512 3.461 1.00 89.69 100 VAL A CA 1
ATOM 777 C C . VAL A 1 100 ? 3.265 -2.817 3.026 1.00 89.69 100 VAL A C 1
ATOM 779 O O . VAL A 1 100 ? 3.584 -2.791 1.833 1.00 89.69 100 VAL A O 1
ATOM 782 N N . SER A 1 101 ? 4.020 -2.276 3.983 1.00 82.44 101 SER A N 1
ATOM 783 C CA . SER A 1 101 ? 5.364 -1.791 3.688 1.00 82.44 101 SER A CA 1
ATOM 784 C C . SER A 1 101 ? 6.215 -2.906 3.077 1.00 82.44 101 SER A C 1
ATOM 786 O O . SER A 1 101 ? 6.473 -3.936 3.700 1.00 82.44 101 SER A O 1
ATOM 788 N N . LYS A 1 102 ? 6.649 -2.696 1.833 1.00 79.81 102 LYS A N 1
ATOM 789 C CA . LYS A 1 102 ? 7.575 -3.579 1.128 1.00 79.81 102 LYS A CA 1
ATOM 790 C C . LYS A 1 102 ? 8.907 -2.872 0.976 1.00 79.81 102 LYS A C 1
ATOM 792 O O . LYS A 1 102 ? 8.973 -1.711 0.568 1.00 79.81 102 LYS A O 1
ATOM 797 N N . LYS A 1 103 ? 9.979 -3.595 1.281 1.00 80.19 103 LYS A N 1
ATOM 798 C CA . LYS A 1 103 ? 11.336 -3.125 1.033 1.00 80.19 103 LYS A CA 1
ATOM 799 C C . LYS A 1 103 ? 11.611 -3.204 -0.466 1.00 80.19 103 LYS A C 1
ATOM 801 O O . LYS A 1 103 ? 11.594 -4.283 -1.050 1.00 80.19 103 LYS A O 1
ATOM 806 N N . TRP A 1 104 ? 11.851 -2.049 -1.076 1.00 81.75 104 TRP A N 1
ATOM 807 C CA . TRP A 1 104 ? 12.251 -1.947 -2.475 1.00 81.75 104 TRP A CA 1
ATOM 808 C C . TRP A 1 104 ? 13.771 -1.881 -2.575 1.00 81.75 104 TRP A C 1
ATOM 810 O O . TRP A 1 104 ? 14.412 -1.118 -1.852 1.00 81.75 104 TRP A O 1
ATOM 820 N N . TYR A 1 105 ? 14.334 -2.658 -3.495 1.00 81.38 105 TYR A N 1
ATOM 821 C CA . TYR A 1 105 ? 15.743 -2.583 -3.858 1.00 81.38 105 TYR A CA 1
ATOM 822 C C . TYR A 1 105 ? 15.857 -1.920 -5.228 1.00 81.38 105 TYR A C 1
ATOM 824 O O . TYR A 1 105 ? 15.252 -2.380 -6.196 1.00 81.38 105 TYR A O 1
ATOM 832 N N . THR A 1 106 ? 16.623 -0.835 -5.301 1.00 84.50 106 THR A N 1
ATOM 833 C CA . THR A 1 106 ? 16.912 -0.137 -6.557 1.00 84.50 106 THR A CA 1
ATOM 834 C C . THR A 1 106 ? 18.342 -0.441 -6.962 1.00 84.50 106 THR A C 1
ATOM 836 O O . THR A 1 106 ? 19.276 -0.121 -6.226 1.00 84.50 106 THR A O 1
ATOM 839 N N . TYR A 1 107 ? 18.508 -1.026 -8.143 1.00 83.25 107 TYR A N 1
ATOM 840 C CA . TYR A 1 107 ? 19.811 -1.331 -8.720 1.00 83.25 107 TYR A CA 1
ATOM 841 C C . TYR A 1 107 ? 20.102 -0.366 -9.863 1.00 83.25 107 TYR A C 1
ATOM 843 O O . TYR A 1 107 ? 19.247 -0.120 -10.712 1.00 83.25 107 TYR A O 1
ATOM 851 N N . VAL A 1 108 ? 21.315 0.179 -9.877 1.00 84.19 108 VAL A N 1
ATOM 852 C CA . VAL A 1 108 ? 21.823 0.981 -10.991 1.00 84.19 108 VAL A CA 1
ATOM 853 C C . VAL A 1 108 ? 22.808 0.113 -11.758 1.00 84.19 108 VAL A C 1
ATOM 855 O O . VAL A 1 108 ? 23.806 -0.330 -11.193 1.00 84.19 108 VAL A O 1
ATOM 858 N N . VAL A 1 109 ? 22.510 -0.141 -13.031 1.00 81.19 109 VAL A N 1
ATOM 859 C CA . VAL A 1 109 ? 23.357 -0.935 -13.926 1.00 81.19 109 VAL A CA 1
ATOM 860 C C . VAL A 1 109 ? 24.116 0.020 -14.841 1.00 81.19 109 VAL A C 1
ATOM 862 O O . VAL A 1 109 ? 23.516 0.711 -15.663 1.00 81.19 109 VAL A O 1
ATOM 865 N N . SER A 1 110 ? 25.435 0.089 -14.671 1.00 80.75 110 SER A N 1
ATOM 866 C CA . SER A 1 110 ? 26.314 0.895 -15.526 1.00 80.75 110 SER A CA 1
ATOM 867 C C . SER A 1 110 ? 26.544 0.231 -16.884 1.00 80.75 110 SER A C 1
ATOM 869 O O . SER A 1 110 ? 26.479 -0.991 -16.996 1.00 80.75 110 SER A O 1
ATOM 871 N N . ASN A 1 111 ? 26.888 1.038 -17.894 1.00 78.75 111 ASN A N 1
ATOM 872 C CA . ASN A 1 111 ? 27.254 0.591 -19.248 1.00 78.75 111 ASN A CA 1
ATOM 873 C C . ASN A 1 111 ? 26.178 -0.257 -19.947 1.00 78.75 111 ASN A C 1
ATOM 875 O O . ASN A 1 111 ? 26.497 -1.093 -20.790 1.00 78.75 111 ASN A O 1
ATOM 879 N N . CYS A 1 112 ? 24.905 -0.049 -19.601 1.00 73.56 112 CYS A N 1
ATOM 880 C CA . CYS A 1 112 ? 23.803 -0.676 -20.315 1.00 73.56 112 CYS A CA 1
ATOM 881 C C . CYS A 1 112 ? 23.613 0.039 -21.669 1.00 73.56 112 CYS A C 1
ATOM 883 O O . CYS A 1 112 ? 23.442 1.263 -21.664 1.00 73.56 112 CYS A O 1
ATOM 885 N N . PRO A 1 113 ? 23.681 -0.670 -22.813 1.00 77.06 113 PRO A N 1
ATOM 886 C CA . PRO A 1 113 ? 23.512 -0.058 -24.127 1.00 77.06 113 PRO A CA 1
ATOM 887 C C . PRO A 1 113 ? 22.134 0.609 -24.243 1.00 77.06 113 PRO A C 1
ATOM 889 O O . PRO A 1 113 ? 21.148 -0.020 -23.874 1.00 77.06 113 PRO A O 1
ATOM 892 N N . PRO A 1 114 ? 22.015 1.833 -24.785 1.00 72.25 114 PRO A N 1
ATOM 893 C CA . PRO A 1 114 ? 20.722 2.514 -24.898 1.00 72.25 114 PRO A CA 1
ATOM 894 C C . PRO A 1 114 ? 19.790 1.868 -25.934 1.00 72.25 114 PRO A C 1
ATOM 896 O O . PRO A 1 114 ? 18.577 2.047 -25.867 1.00 72.25 114 PRO A O 1
ATOM 899 N N . ARG A 1 115 ? 20.352 1.126 -26.897 1.00 80.19 115 ARG A N 1
ATOM 900 C CA . ARG A 1 115 ? 19.623 0.344 -27.898 1.00 80.19 115 ARG A CA 1
ATOM 901 C C . ARG A 1 115 ? 20.173 -1.070 -27.909 1.00 80.19 115 ARG A C 1
ATOM 903 O O . ARG A 1 115 ? 21.389 -1.259 -27.946 1.00 80.19 115 ARG A O 1
ATOM 910 N N . LEU A 1 116 ? 19.277 -2.046 -27.887 1.00 82.25 116 LEU A N 1
ATOM 911 C CA . LEU A 1 116 ? 19.626 -3.447 -28.067 1.00 82.25 116 LEU A CA 1
ATOM 912 C C . LEU A 1 116 ? 19.349 -3.813 -29.520 1.00 82.25 116 LEU A C 1
ATOM 914 O O . LEU A 1 116 ? 18.315 -3.448 -30.070 1.00 82.25 116 LEU A O 1
ATOM 918 N N . THR A 1 117 ? 20.298 -4.495 -30.150 1.00 82.56 117 THR A N 1
ATOM 919 C CA . THR A 1 117 ? 20.147 -4.995 -31.518 1.00 82.56 117 THR A CA 1
ATOM 920 C C . THR A 1 117 ? 20.333 -6.500 -31.511 1.00 82.56 117 THR A C 1
ATOM 922 O O . THR A 1 117 ? 21.164 -7.024 -30.768 1.00 82.56 117 THR A O 1
ATOM 925 N N . ASP A 1 118 ? 19.516 -7.194 -32.295 1.00 80.94 118 ASP A N 1
ATOM 926 C CA . ASP A 1 118 ? 19.675 -8.623 -32.536 1.00 80.94 118 ASP A CA 1
ATOM 927 C C . ASP A 1 118 ? 20.897 -8.885 -33.438 1.00 80.94 118 ASP A C 1
ATOM 929 O O . ASP A 1 118 ? 21.422 -7.977 -34.086 1.00 80.94 118 ASP A O 1
ATOM 933 N N . LEU A 1 119 ? 21.327 -10.144 -33.531 1.00 82.50 119 LEU A N 1
ATOM 934 C CA . LEU A 1 119 ? 22.433 -10.605 -34.379 1.00 82.50 119 LEU A CA 1
ATOM 935 C C . LEU A 1 119 ? 22.282 -10.201 -35.855 1.00 82.50 119 LEU A C 1
ATOM 937 O O . LEU A 1 119 ? 23.274 -10.071 -36.567 1.00 82.50 119 LEU A O 1
ATOM 941 N N . HIS A 1 120 ? 21.050 -9.973 -36.310 1.00 83.81 120 HIS A N 1
ATOM 942 C CA . HIS A 1 120 ? 20.726 -9.534 -37.668 1.00 83.81 120 HIS A CA 1
ATOM 943 C C . HIS A 1 120 ? 20.746 -8.005 -37.849 1.00 83.81 120 HIS A C 1
ATOM 945 O O . HIS A 1 120 ? 20.412 -7.515 -38.925 1.00 83.81 120 HIS A O 1
ATOM 951 N N . GLY A 1 121 ? 21.101 -7.240 -36.810 1.00 79.69 121 GLY A N 1
ATOM 952 C CA . GLY A 1 121 ? 21.118 -5.774 -36.828 1.00 79.69 121 GLY A CA 1
ATOM 953 C C . GLY A 1 121 ? 19.745 -5.116 -36.655 1.00 79.69 121 GLY A C 1
ATOM 954 O O . GLY A 1 121 ? 19.636 -3.898 -36.777 1.00 79.69 121 GLY A O 1
ATOM 955 N N . ASN A 1 122 ? 18.701 -5.894 -36.360 1.00 83.75 122 ASN A N 1
ATOM 956 C CA . ASN A 1 122 ? 17.363 -5.373 -36.084 1.00 83.75 122 ASN A CA 1
ATOM 957 C C . ASN A 1 122 ? 17.285 -4.813 -34.660 1.00 83.75 122 ASN A C 1
ATOM 959 O O . ASN A 1 122 ? 17.834 -5.408 -33.734 1.00 83.75 122 ASN A O 1
ATOM 963 N N . GLU A 1 123 ? 16.579 -3.699 -34.472 1.00 82.62 123 GLU A N 1
ATOM 964 C CA . GLU A 1 123 ? 16.340 -3.127 -33.145 1.00 82.62 123 GLU A CA 1
ATOM 965 C C . GLU A 1 123 ? 15.429 -4.054 -32.327 1.00 82.62 123 GLU A C 1
ATOM 967 O O . GLU A 1 123 ? 14.324 -4.400 -32.748 1.00 82.62 123 GLU A O 1
ATOM 972 N N . ALA A 1 124 ? 15.922 -4.492 -31.171 1.00 82.31 124 ALA A N 1
ATOM 973 C CA . ALA A 1 124 ? 15.179 -5.315 -30.232 1.00 82.31 124 ALA A CA 1
ATOM 974 C C . ALA A 1 124 ? 14.343 -4.430 -29.299 1.00 82.31 124 ALA A C 1
ATOM 976 O O . ALA A 1 124 ? 14.747 -3.320 -28.947 1.00 82.31 124 ALA A O 1
ATOM 977 N N . ASP A 1 125 ? 13.200 -4.948 -28.841 1.00 85.19 125 ASP A N 1
ATOM 978 C CA . ASP A 1 125 ? 12.432 -4.302 -27.777 1.00 85.19 125 ASP A CA 1
ATOM 979 C C . ASP A 1 125 ? 13.261 -4.299 -26.488 1.00 85.19 125 ASP A C 1
ATOM 981 O O . ASP A 1 125 ? 13.456 -5.329 -25.835 1.00 85.19 125 ASP A O 1
ATOM 985 N N . TYR A 1 126 ? 13.767 -3.116 -26.146 1.00 83.62 126 TYR A N 1
ATOM 986 C CA . TYR A 1 126 ? 14.639 -2.915 -25.002 1.00 83.62 126 TYR A CA 1
ATOM 987 C C . TYR A 1 126 ? 13.976 -3.327 -23.684 1.00 83.62 126 TYR A C 1
ATOM 989 O O . TYR A 1 126 ? 14.602 -4.000 -22.866 1.00 83.62 126 TYR A O 1
ATOM 997 N N . ASP A 1 127 ? 12.715 -2.948 -23.460 1.00 84.00 127 ASP A N 1
ATOM 998 C CA . ASP A 1 127 ? 12.034 -3.232 -22.194 1.00 84.00 127 ASP A CA 1
ATOM 999 C C . ASP A 1 127 ? 11.767 -4.733 -22.052 1.00 84.00 127 ASP A C 1
ATOM 1001 O O . ASP A 1 127 ? 12.043 -5.312 -20.998 1.00 84.00 127 ASP A O 1
ATOM 1005 N N . ALA A 1 128 ? 11.320 -5.384 -23.130 1.00 87.19 128 ALA A N 1
ATOM 1006 C CA . ALA A 1 128 ? 11.118 -6.829 -23.141 1.00 87.19 128 ALA A CA 1
ATOM 1007 C C . ALA A 1 128 ? 12.435 -7.593 -22.920 1.00 87.19 128 ALA A C 1
ATOM 1009 O O . ALA A 1 128 ? 12.488 -8.494 -22.079 1.00 87.19 128 ALA A O 1
ATOM 1010 N N . ALA A 1 129 ? 13.507 -7.204 -23.616 1.00 87.12 129 ALA A N 1
ATOM 1011 C CA . ALA A 1 129 ? 14.813 -7.845 -23.506 1.00 87.12 129 ALA A CA 1
ATOM 1012 C C . ALA A 1 129 ? 15.416 -7.685 -22.103 1.00 87.12 129 ALA A C 1
ATOM 1014 O O . ALA A 1 129 ? 15.869 -8.663 -21.511 1.00 87.12 129 ALA A O 1
ATOM 1015 N N . VAL A 1 130 ? 15.365 -6.482 -21.522 1.00 85.88 130 VAL A N 1
ATOM 1016 C CA . VAL A 1 130 ? 15.896 -6.225 -20.174 1.00 85.88 130 VAL A CA 1
ATOM 1017 C C . VAL A 1 130 ? 15.083 -6.962 -19.111 1.00 85.88 130 VAL A C 1
ATOM 1019 O O . VAL A 1 130 ? 15.665 -7.554 -18.201 1.00 85.88 130 VAL A O 1
ATOM 1022 N N . LYS A 1 131 ? 13.747 -6.981 -19.215 1.00 88.25 131 LYS A N 1
ATOM 1023 C CA . LYS A 1 131 ? 12.896 -7.766 -18.302 1.00 88.25 131 LYS A CA 1
ATOM 1024 C C . LYS A 1 131 ? 13.227 -9.249 -18.366 1.00 88.25 131 LYS A C 1
ATOM 1026 O O . LYS A 1 131 ? 13.359 -9.883 -17.319 1.00 88.25 131 LYS A O 1
ATOM 1031 N N . HIS A 1 132 ? 13.357 -9.781 -19.578 1.00 88.75 132 HIS A N 1
ATOM 1032 C CA . HIS A 1 132 ? 13.698 -11.177 -19.798 1.00 88.75 132 HIS A CA 1
ATOM 1033 C C . HIS A 1 132 ? 15.079 -11.509 -19.223 1.00 88.75 132 HIS A C 1
ATOM 1035 O O . HIS A 1 132 ? 15.212 -12.479 -18.484 1.00 88.75 132 HIS A O 1
ATOM 1041 N N . GLU 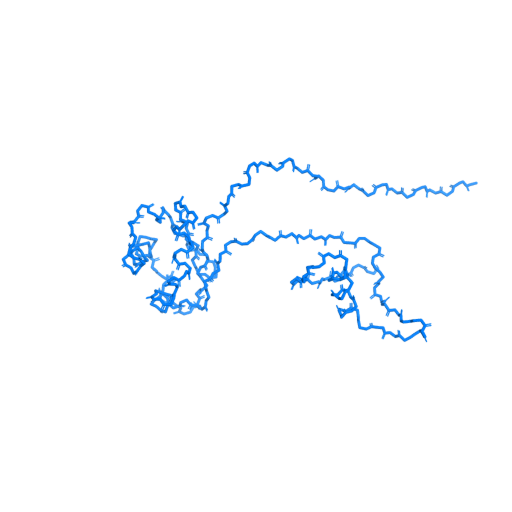A 1 133 ? 16.082 -10.667 -19.466 1.00 88.62 133 GLU A N 1
ATOM 1042 C CA . GLU A 1 133 ? 17.441 -10.874 -18.962 1.00 88.62 133 GLU A CA 1
ATOM 1043 C C . GLU A 1 133 ? 17.497 -10.853 -17.428 1.00 88.62 133 GLU A C 1
ATOM 1045 O O . GLU A 1 133 ? 18.087 -11.740 -16.806 1.00 88.62 133 GLU A O 1
ATOM 1050 N N . ILE A 1 134 ? 16.813 -9.892 -16.793 1.00 87.56 134 ILE A N 1
ATOM 1051 C CA . ILE A 1 134 ? 16.701 -9.834 -15.329 1.00 87.56 134 ILE A CA 1
ATOM 1052 C C . ILE A 1 134 ? 16.049 -11.117 -14.801 1.00 87.56 134 ILE A C 1
ATOM 1054 O O . ILE A 1 134 ? 16.550 -11.703 -13.836 1.00 87.56 134 ILE A O 1
ATOM 1058 N N . ALA A 1 135 ? 14.972 -11.585 -15.437 1.00 89.62 135 ALA A N 1
ATOM 1059 C CA . ALA A 1 135 ? 14.300 -12.819 -15.049 1.00 89.62 135 ALA A CA 1
ATOM 1060 C C . ALA A 1 135 ? 15.201 -14.052 -15.233 1.00 89.62 135 ALA A C 1
ATOM 1062 O O . ALA A 1 135 ? 15.250 -14.899 -14.343 1.00 89.62 135 ALA A O 1
ATOM 1063 N N . CYS A 1 136 ? 15.965 -14.145 -16.322 1.00 89.31 136 CYS A N 1
ATOM 1064 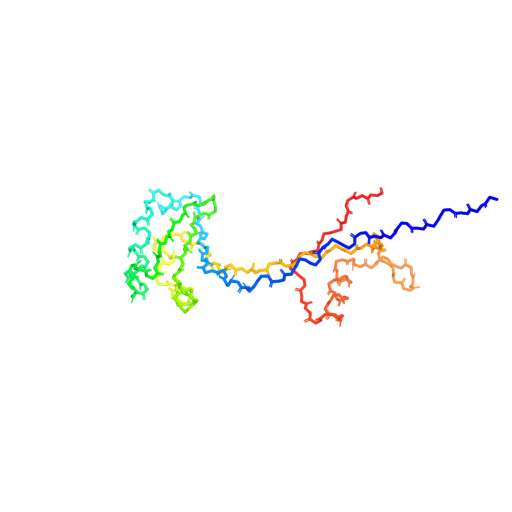C CA . CYS A 1 136 ? 16.898 -15.246 -16.557 1.00 89.31 136 CYS A CA 1
ATOM 1065 C C . CYS A 1 136 ? 18.019 -15.297 -15.515 1.00 89.31 136 CYS A C 1
ATOM 1067 O O . CYS A 1 136 ? 18.299 -16.365 -14.969 1.00 89.31 136 CYS A O 1
ATOM 1069 N N . GLN A 1 137 ? 18.642 -14.157 -15.208 1.00 86.94 137 GLN A N 1
ATOM 1070 C CA . GLN A 1 137 ? 19.785 -14.122 -14.295 1.00 86.94 137 GLN A CA 1
ATOM 1071 C C . GLN A 1 137 ? 19.377 -14.236 -12.825 1.00 86.94 137 GLN A C 1
ATOM 1073 O O . GLN A 1 137 ? 20.030 -14.928 -12.047 1.00 86.94 137 GLN A O 1
ATOM 1078 N N . THR A 1 138 ? 18.307 -13.544 -12.428 1.00 84.81 138 THR A N 1
ATOM 1079 C CA . THR A 1 138 ? 17.942 -13.406 -11.007 1.00 84.81 138 THR A CA 1
ATOM 1080 C C . THR A 1 138 ? 16.755 -14.265 -10.597 1.00 84.81 138 THR A C 1
ATOM 1082 O O . THR A 1 138 ? 16.524 -14.446 -9.404 1.00 84.81 138 THR A O 1
ATOM 1085 N N . ARG A 1 139 ? 15.993 -14.797 -11.565 1.00 89.19 139 ARG A N 1
ATOM 1086 C CA . ARG A 1 139 ? 14.682 -15.436 -11.348 1.00 89.19 139 ARG A CA 1
ATOM 1087 C C . ARG A 1 139 ? 13.653 -14.515 -10.681 1.00 89.19 139 ARG A C 1
ATOM 1089 O O . ARG A 1 139 ? 12.660 -14.994 -10.140 1.00 89.19 139 ARG A O 1
ATOM 1096 N N . LEU A 1 140 ? 13.869 -13.198 -10.724 1.00 84.75 140 LEU A N 1
ATOM 1097 C CA . LEU A 1 140 ? 12.965 -12.180 -10.191 1.00 84.75 140 LEU A CA 1
ATOM 1098 C C . LEU A 1 140 ? 12.368 -11.350 -11.329 1.00 84.75 140 LEU A C 1
ATOM 1100 O O . LEU A 1 140 ? 13.015 -11.101 -12.343 1.00 84.75 140 LEU A O 1
ATOM 1104 N N . THR A 1 141 ? 11.129 -10.890 -11.146 1.00 85.88 141 THR A N 1
ATOM 1105 C CA . THR A 1 141 ? 10.477 -9.972 -12.091 1.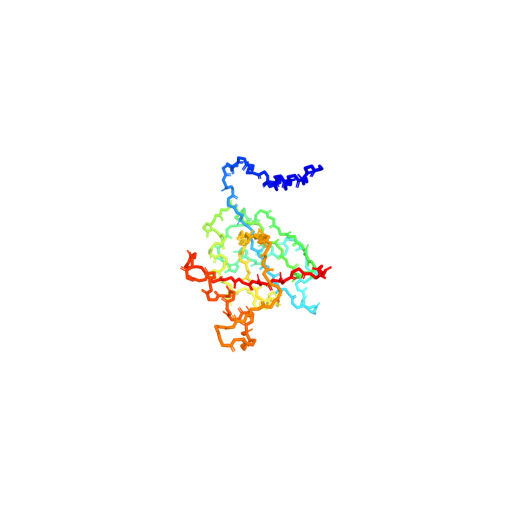00 85.88 141 THR A CA 1
ATOM 1106 C C . THR A 1 141 ? 10.650 -8.529 -11.610 1.00 85.88 141 THR A C 1
ATOM 1108 O O . THR A 1 141 ? 10.216 -8.206 -10.499 1.00 85.88 141 THR A O 1
ATOM 1111 N N . PRO A 1 142 ? 11.275 -7.642 -12.403 1.00 84.88 142 PRO A N 1
ATOM 1112 C CA . PRO A 1 142 ? 11.456 -6.248 -12.022 1.00 84.88 142 PRO A CA 1
ATOM 1113 C C . PRO A 1 142 ? 10.123 -5.490 -12.071 1.00 84.88 142 PRO A C 1
ATOM 1115 O O . PRO A 1 142 ? 9.334 -5.654 -12.998 1.00 84.88 142 PRO A O 1
ATOM 1118 N N . VAL A 1 143 ? 9.885 -4.616 -11.089 1.00 86.19 143 VAL A N 1
ATOM 1119 C CA . VAL A 1 143 ? 8.639 -3.823 -11.012 1.00 86.19 143 VAL A CA 1
ATOM 1120 C C . VAL A 1 143 ? 8.717 -2.527 -11.813 1.00 86.19 143 VAL A C 1
ATOM 1122 O O . VAL A 1 143 ? 7.713 -2.055 -12.337 1.00 86.19 143 VAL A O 1
ATOM 1125 N N . SER A 1 144 ? 9.907 -1.940 -11.929 1.00 85.00 144 SER A N 1
ATOM 1126 C CA . SER A 1 144 ? 10.132 -0.740 -12.730 1.00 85.00 144 SER A CA 1
ATOM 1127 C C . SER A 1 144 ? 11.539 -0.775 -13.302 1.00 85.00 144 SER A C 1
ATOM 1129 O O . SER A 1 144 ? 12.504 -0.945 -12.561 1.00 85.00 144 SER A O 1
ATOM 1131 N N . ILE A 1 145 ? 11.652 -0.527 -14.604 1.00 85.25 145 ILE A N 1
ATOM 1132 C CA . ILE A 1 145 ? 12.918 -0.333 -15.310 1.00 85.25 145 ILE A CA 1
ATOM 1133 C C . ILE A 1 145 ? 12.893 1.081 -15.874 1.00 85.25 145 ILE A C 1
ATOM 1135 O O . ILE A 1 145 ? 11.884 1.522 -16.423 1.00 85.25 145 ILE A O 1
ATOM 1139 N N . ARG A 1 146 ? 13.978 1.830 -15.677 1.00 83.94 146 ARG A N 1
ATOM 1140 C CA . ARG A 1 146 ? 14.113 3.186 -16.210 1.00 83.94 146 ARG A CA 1
ATOM 1141 C C . ARG A 1 146 ? 15.504 3.342 -16.812 1.00 83.94 146 ARG A C 1
ATOM 1143 O O . ARG A 1 146 ? 16.469 3.285 -16.048 1.00 83.94 146 ARG A O 1
ATOM 1150 N N . PRO A 1 147 ? 15.627 3.529 -18.136 1.00 80.88 147 PRO A N 1
ATOM 1151 C CA . PRO A 1 147 ? 16.910 3.864 -18.729 1.00 80.88 147 PRO A CA 1
ATOM 1152 C C . PRO A 1 147 ? 17.359 5.248 -18.246 1.00 80.88 147 PRO A C 1
ATOM 1154 O O . PRO A 1 147 ? 16.538 6.131 -17.967 1.00 80.88 147 PRO A O 1
ATOM 1157 N N . SER A 1 148 ? 18.674 5.429 -18.122 1.00 73.38 148 SER A N 1
ATOM 1158 C CA . SER A 1 148 ? 19.247 6.750 -17.860 1.00 73.38 148 SER A CA 1
ATOM 1159 C C . SER A 1 148 ? 18.919 7.684 -19.025 1.00 73.38 148 SER A C 1
ATOM 1161 O O . SER A 1 148 ? 18.949 7.271 -20.178 1.00 73.38 148 SER A O 1
ATOM 1163 N N . ARG A 1 149 ? 18.609 8.948 -18.721 1.00 67.88 149 ARG A N 1
ATOM 1164 C CA . ARG A 1 149 ? 18.352 9.992 -19.730 1.00 67.88 149 ARG A CA 1
ATOM 1165 C C . ARG A 1 149 ? 19.622 10.706 -20.200 1.00 67.88 149 ARG A C 1
ATOM 1167 O O . ARG A 1 149 ? 19.518 11.638 -20.987 1.00 67.88 149 ARG A O 1
ATOM 1174 N N . HIS A 1 150 ? 20.783 10.334 -19.664 1.00 56.59 150 HIS A N 1
ATOM 1175 C CA . HIS A 1 150 ? 22.056 10.890 -20.103 1.00 56.59 150 HIS A CA 1
ATOM 1176 C C . HIS A 1 150 ? 22.518 10.169 -21.372 1.00 56.59 150 HIS A C 1
ATOM 1178 O O . HIS A 1 150 ? 22.862 8.990 -21.297 1.00 56.59 150 HIS A O 1
ATOM 1184 N N . ASP A 1 151 ? 22.462 10.904 -22.483 1.00 46.66 151 ASP A N 1
ATOM 1185 C CA . ASP A 1 151 ? 23.165 10.654 -23.748 1.00 46.66 151 ASP A CA 1
ATOM 1186 C C . ASP A 1 151 ? 24.621 11.140 -23.621 1.00 46.66 151 ASP A C 1
ATOM 1188 O O . ASP A 1 151 ? 24.814 12.259 -23.077 1.00 46.66 151 ASP A O 1
#

Radius of gyration: 22.82 Å; chains: 1; bounding box: 68×30×60 Å

pLDDT: mean 81.31, std 15.25, range [38.5, 94.31]